Protein AF-A0A8J7PMW2-F1 (afdb_monomer_lite)

Structure (mmCIF, N/CA/C/O backbone):
data_AF-A0A8J7PMW2-F1
#
_entry.id   AF-A0A8J7PMW2-F1
#
loop_
_atom_site.group_PDB
_atom_site.id
_atom_site.type_symbol
_atom_site.label_atom_id
_atom_site.label_alt_id
_atom_site.label_comp_id
_atom_site.label_asym_id
_atom_site.label_entity_id
_atom_site.label_seq_id
_atom_site.pdbx_PDB_ins_code
_atom_site.Cartn_x
_atom_site.Cartn_y
_atom_site.Cartn_z
_atom_site.occupancy
_atom_site.B_iso_or_equiv
_atom_site.auth_seq_id
_atom_site.auth_comp_id
_atom_site.auth_asym_id
_atom_site.auth_atom_id
_atom_site.pdbx_PDB_model_num
ATOM 1 N N . MET A 1 1 ? 12.317 -7.500 -7.726 1.00 74.94 1 MET A N 1
ATOM 2 C CA . MET A 1 1 ? 11.774 -6.157 -8.037 1.00 74.94 1 MET A CA 1
ATOM 3 C C . MET A 1 1 ? 12.378 -5.078 -7.143 1.00 74.94 1 MET A C 1
ATOM 5 O O . MET A 1 1 ? 12.949 -4.129 -7.658 1.00 74.94 1 MET A O 1
ATOM 9 N N . LEU A 1 2 ? 12.345 -5.267 -5.821 1.00 87.69 2 LEU A N 1
ATOM 10 C CA . LEU A 1 2 ? 12.774 -4.272 -4.836 1.00 87.69 2 LEU A CA 1
ATOM 11 C C . LEU A 1 2 ? 14.230 -3.785 -4.995 1.00 87.69 2 LEU A C 1
ATOM 13 O O . LEU A 1 2 ? 14.498 -2.594 -4.900 1.00 87.69 2 LEU A O 1
ATOM 17 N N . ALA A 1 3 ? 15.157 -4.680 -5.346 1.00 93.94 3 ALA A N 1
ATOM 18 C CA . ALA A 1 3 ? 16.551 -4.309 -5.597 1.00 93.94 3 ALA A CA 1
ATOM 19 C C . ALA A 1 3 ? 16.730 -3.287 -6.742 1.00 93.94 3 ALA A C 1
ATOM 21 O O . ALA A 1 3 ? 17.655 -2.488 -6.691 1.00 93.94 3 ALA A O 1
ATOM 22 N N . ARG A 1 4 ? 15.852 -3.292 -7.759 1.00 94.06 4 ARG A N 1
ATOM 23 C CA . ARG A 1 4 ? 15.873 -2.322 -8.873 1.00 94.06 4 ARG A CA 1
ATOM 24 C C . ARG A 1 4 ? 15.373 -0.953 -8.411 1.00 94.06 4 ARG A C 1
ATOM 26 O O . ARG A 1 4 ? 16.038 0.048 -8.648 1.00 94.06 4 ARG A O 1
ATOM 33 N N . ALA A 1 5 ? 14.275 -0.935 -7.653 1.00 94.50 5 ALA A N 1
ATOM 34 C CA . ALA A 1 5 ? 13.730 0.285 -7.057 1.00 94.50 5 ALA A CA 1
ATOM 35 C C . ALA A 1 5 ? 14.751 0.984 -6.145 1.00 94.50 5 ALA A C 1
ATOM 37 O O . ALA A 1 5 ? 14.954 2.189 -6.247 1.0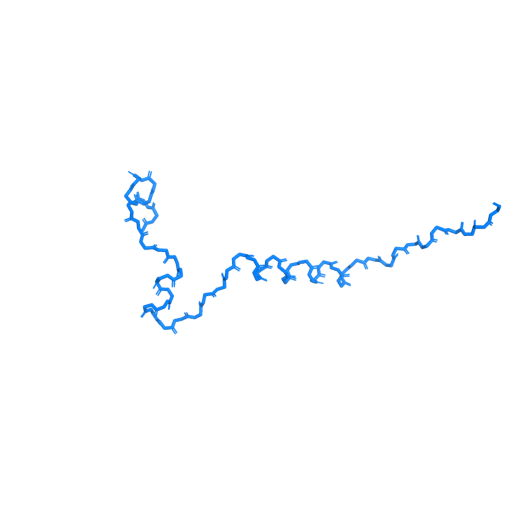0 94.50 5 ALA A O 1
ATOM 38 N N . PHE A 1 6 ? 15.461 0.221 -5.306 1.00 95.06 6 PHE A N 1
ATOM 39 C CA . PHE A 1 6 ? 16.501 0.776 -4.433 1.00 95.06 6 PHE A CA 1
ATOM 40 C C . PHE A 1 6 ? 17.732 1.307 -5.177 1.00 95.06 6 PHE A C 1
ATOM 42 O O . PHE A 1 6 ? 18.462 2.122 -4.624 1.00 95.06 6 PHE A O 1
ATOM 49 N N . ARG A 1 7 ? 17.954 0.896 -6.429 1.00 96.94 7 ARG A N 1
ATOM 50 C CA . ARG A 1 7 ? 18.981 1.475 -7.308 1.00 96.94 7 ARG A CA 1
ATOM 51 C C . ARG A 1 7 ? 18.490 2.697 -8.092 1.00 96.94 7 ARG A C 1
ATOM 53 O O . ARG A 1 7 ? 19.223 3.197 -8.937 1.00 96.94 7 ARG A O 1
ATOM 60 N N . GLY A 1 8 ? 17.268 3.169 -7.835 1.00 95.94 8 GLY A N 1
ATOM 61 C CA . GLY A 1 8 ? 16.660 4.295 -8.548 1.00 95.94 8 GLY A CA 1
ATOM 62 C C . GLY A 1 8 ? 16.089 3.928 -9.918 1.00 95.94 8 GLY A C 1
ATOM 63 O O . GLY A 1 8 ? 15.710 4.810 -10.683 1.00 95.94 8 GLY A O 1
ATOM 64 N N . GLU A 1 9 ? 16.010 2.637 -10.247 1.00 97.06 9 GLU A N 1
ATOM 65 C CA . GLU A 1 9 ? 15.354 2.199 -11.473 1.00 97.06 9 GLU A CA 1
ATOM 66 C C . GLU A 1 9 ? 13.831 2.314 -11.312 1.00 97.06 9 GLU A C 1
ATOM 68 O O . GLU A 1 9 ? 13.267 1.878 -10.303 1.00 97.06 9 GLU A O 1
ATOM 73 N N . LEU A 1 10 ? 13.148 2.841 -12.334 1.00 95.75 10 LEU A N 1
ATOM 74 C CA . LEU A 1 10 ? 11.688 2.843 -12.370 1.00 95.75 10 LEU A CA 1
ATOM 75 C C . LEU A 1 10 ? 11.170 1.400 -12.414 1.00 95.75 10 LEU A C 1
ATOM 77 O O . LEU A 1 10 ? 11.531 0.611 -13.292 1.00 95.75 10 LEU A O 1
ATOM 81 N N . VAL A 1 11 ? 10.297 1.064 -11.468 1.00 96.88 11 VAL A N 1
ATOM 82 C CA . VAL A 1 11 ? 9.628 -0.235 -11.384 1.00 96.88 11 VAL A CA 1
ATOM 83 C C . VAL A 1 11 ? 8.110 -0.044 -11.444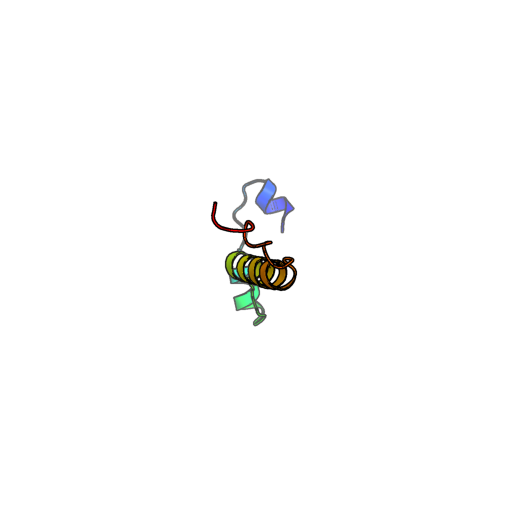 1.00 96.88 11 VAL A C 1
ATOM 85 O O . VAL A 1 11 ? 7.620 0.970 -10.945 1.00 96.88 11 VAL A O 1
ATOM 88 N N . PRO A 1 12 ? 7.354 -0.997 -12.024 1.00 95.38 12 PRO A N 1
ATOM 89 C CA . PRO A 1 12 ? 5.897 -0.977 -11.948 1.00 95.38 12 PRO A CA 1
ATOM 90 C C . PRO A 1 12 ? 5.405 -0.898 -10.502 1.00 95.38 12 PRO A C 1
ATOM 92 O O . PRO A 1 12 ? 5.995 -1.483 -9.592 1.00 95.38 12 PRO A O 1
ATOM 95 N N . THR A 1 13 ? 4.304 -0.196 -10.292 1.00 94.75 13 THR A N 1
ATOM 96 C CA . THR A 1 13 ? 3.646 -0.123 -8.986 1.00 94.75 13 THR A CA 1
ATOM 97 C C . THR A 1 13 ? 2.863 -1.406 -8.698 1.00 94.75 13 THR A C 1
ATOM 99 O O . THR A 1 13 ? 2.417 -2.097 -9.616 1.00 94.75 13 THR A O 1
ATOM 102 N N . GLU A 1 14 ? 2.609 -1.712 -7.423 1.00 93.81 14 GLU A N 1
ATOM 103 C CA . GLU A 1 14 ? 1.750 -2.855 -7.061 1.00 93.81 14 GLU A CA 1
ATOM 104 C C . GLU A 1 14 ? 0.332 -2.741 -7.635 1.00 93.81 14 GLU A C 1
ATOM 106 O O . GLU A 1 14 ? -0.279 -3.751 -7.973 1.00 93.81 14 GLU A O 1
ATOM 111 N N . ALA A 1 15 ? -0.181 -1.520 -7.815 1.00 95.44 15 ALA A N 1
ATOM 112 C CA . ALA A 1 15 ? -1.473 -1.298 -8.455 1.00 95.44 15 ALA A CA 1
ATOM 113 C C . ALA A 1 15 ? -1.467 -1.729 -9.934 1.00 95.44 15 ALA A C 1
ATOM 115 O O . ALA A 1 15 ? -2.437 -2.308 -10.420 1.00 95.44 15 ALA A O 1
ATOM 116 N N . GLU A 1 16 ? -0.379 -1.464 -10.660 1.00 96.25 16 GLU A N 1
ATOM 117 C CA . GLU A 1 16 ? -0.227 -1.886 -12.056 1.00 96.25 16 GLU A CA 1
ATOM 118 C C . GLU A 1 16 ? -0.027 -3.393 -12.175 1.00 96.25 16 GLU A C 1
ATOM 120 O O . GLU A 1 16 ? -0.624 -4.007 -13.059 1.00 96.25 16 GLU A O 1
ATOM 125 N N . LEU A 1 17 ? 0.767 -3.992 -11.283 1.00 95.94 17 LEU A N 1
ATOM 126 C CA . LEU A 1 17 ? 0.921 -5.446 -11.225 1.00 95.94 17 LEU A CA 1
ATOM 127 C C . LEU A 1 17 ? -0.419 -6.122 -10.955 1.00 95.94 17 LEU A C 1
ATOM 129 O O . LEU A 1 17 ? -0.808 -7.023 -11.687 1.00 95.94 17 LEU A O 1
ATOM 133 N N . ALA A 1 18 ? -1.173 -5.633 -9.973 1.00 97.00 18 ALA A N 1
ATOM 134 C CA . ALA A 1 18 ? -2.453 -6.223 -9.624 1.00 97.00 18 ALA A CA 1
ATOM 135 C C . ALA A 1 18 ? -3.465 -6.181 -10.781 1.00 97.00 18 ALA A C 1
ATOM 137 O O . ALA A 1 18 ? -4.140 -7.173 -11.048 1.00 97.00 18 ALA A O 1
ATOM 138 N N . ARG A 1 19 ? -3.515 -5.063 -11.524 1.00 96.69 19 ARG A N 1
ATOM 139 C CA . ARG A 1 19 ? -4.339 -4.931 -12.739 1.00 96.69 19 ARG A CA 1
ATOM 140 C C . ARG A 1 19 ? -3.936 -5.922 -13.830 1.00 96.69 19 ARG A C 1
ATOM 142 O O . ARG A 1 19 ? -4.813 -6.485 -14.474 1.00 96.69 19 ARG A O 1
ATOM 149 N N . ARG A 1 20 ? -2.630 -6.124 -14.040 1.00 97.00 20 ARG A N 1
ATOM 150 C CA . ARG A 1 20 ? -2.100 -7.082 -15.027 1.00 97.00 20 ARG A CA 1
ATOM 151 C C . ARG A 1 20 ? -2.403 -8.526 -14.637 1.00 97.00 20 ARG A C 1
ATOM 153 O O . ARG A 1 20 ? -2.786 -9.311 -15.493 1.00 97.00 20 ARG A O 1
ATOM 160 N N . ASP A 1 21 ? -2.277 -8.837 -13.353 1.00 96.69 21 ASP A N 1
ATOM 161 C CA . ASP A 1 21 ? -2.494 -10.175 -12.802 1.00 96.69 21 ASP A CA 1
ATOM 162 C C . ASP A 1 21 ? -3.987 -10.491 -12.581 1.00 96.69 21 ASP A C 1
ATOM 164 O O . ASP A 1 21 ? -4.327 -11.587 -12.142 1.00 96.69 21 ASP A O 1
ATOM 168 N N . GLY A 1 22 ? -4.889 -9.529 -12.819 1.00 97.06 22 GLY A N 1
ATOM 169 C CA . GLY A 1 22 ? -6.322 -9.682 -12.552 1.00 97.06 22 GLY A CA 1
ATOM 170 C C . GLY A 1 22 ? -6.654 -9.896 -11.071 1.00 97.06 22 GLY A C 1
ATOM 171 O O . GLY A 1 22 ? -7.708 -10.440 -10.746 1.00 97.06 22 GLY A O 1
ATOM 172 N N . ARG A 1 23 ? -5.760 -9.489 -10.161 1.00 97.38 23 ARG A N 1
ATOM 173 C CA . ARG A 1 23 ? -5.916 -9.666 -8.711 1.00 97.38 23 ARG A CA 1
ATOM 174 C C . ARG A 1 23 ? -6.344 -8.354 -8.040 1.00 97.38 23 ARG A C 1
ATOM 176 O O . ARG A 1 23 ? -6.015 -7.272 -8.533 1.00 97.38 23 ARG A O 1
ATOM 183 N N . PRO A 1 24 ? -7.055 -8.410 -6.901 1.00 96.19 24 PRO A N 1
ATOM 184 C CA . PRO A 1 24 ? -7.422 -7.203 -6.174 1.00 96.19 24 PRO A CA 1
ATOM 185 C C . PRO A 1 24 ? -6.186 -6.502 -5.593 1.00 96.19 24 PRO A C 1
ATOM 187 O O . PRO A 1 24 ? -5.205 -7.137 -5.200 1.00 96.19 24 PRO A O 1
ATOM 190 N N . TYR A 1 25 ? -6.265 -5.177 -5.504 1.00 96.31 25 TYR A N 1
ATOM 191 C CA . TYR A 1 25 ? -5.281 -4.321 -4.849 1.00 96.31 25 TYR A CA 1
ATOM 192 C C . TYR A 1 25 ? -5.984 -3.448 -3.812 1.00 96.31 25 TYR A C 1
ATOM 194 O O . TYR A 1 25 ? -6.926 -2.727 -4.144 1.00 96.31 25 TYR A O 1
ATOM 202 N N . GLU A 1 26 ? -5.520 -3.508 -2.565 1.00 96.88 26 GLU A N 1
ATOM 203 C CA . GLU A 1 26 ? -5.981 -2.629 -1.491 1.00 96.88 26 GLU A CA 1
ATOM 204 C C . GLU A 1 26 ? -5.011 -1.441 -1.359 1.00 96.88 26 GLU A C 1
ATOM 206 O O . GLU A 1 26 ? -3.826 -1.646 -1.078 1.00 96.88 26 GLU A O 1
ATOM 211 N N . PRO A 1 27 ? -5.469 -0.190 -1.547 1.00 96.62 27 PRO A N 1
ATOM 212 C CA . PRO A 1 27 ? -4.644 0.978 -1.276 1.00 96.62 27 PRO A CA 1
ATOM 213 C C . PRO A 1 27 ? -4.467 1.185 0.233 1.00 96.62 27 PRO A C 1
ATOM 215 O O . PRO A 1 27 ? -5.332 0.838 1.039 1.00 96.62 27 PRO A O 1
ATOM 218 N N . ALA A 1 28 ? -3.377 1.850 0.619 1.00 96.06 28 ALA A N 1
ATOM 219 C CA . ALA A 1 28 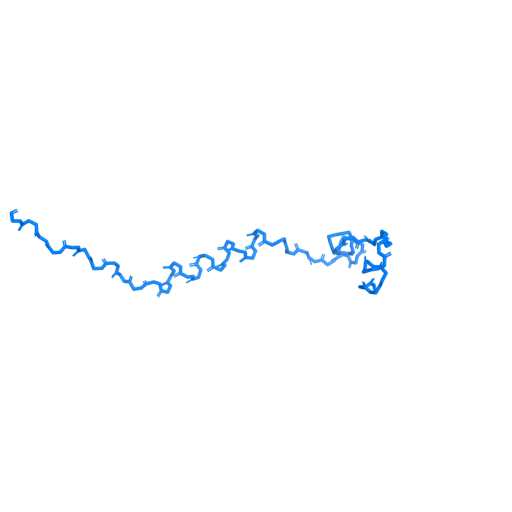? -3.075 2.121 2.026 1.00 96.06 28 ALA A CA 1
ATOM 220 C C . ALA A 1 28 ? -4.206 2.869 2.757 1.00 96.06 28 ALA A C 1
ATOM 222 O O . ALA A 1 28 ? -4.457 2.601 3.929 1.00 96.06 28 ALA A O 1
ATOM 223 N N . SER A 1 29 ? -4.917 3.775 2.075 1.00 97.31 29 SER A N 1
ATOM 224 C CA . SER A 1 29 ? -6.065 4.493 2.645 1.00 97.31 29 SER A CA 1
ATOM 225 C C . SER A 1 29 ? -7.173 3.546 3.111 1.00 97.31 29 SER A C 1
ATOM 227 O O . SER A 1 29 ? -7.615 3.655 4.251 1.00 97.31 29 SER A O 1
ATOM 229 N N . ALA A 1 30 ? -7.552 2.569 2.283 1.00 97.31 30 ALA A N 1
ATOM 230 C CA . ALA A 1 30 ? -8.583 1.589 2.620 1.00 97.31 30 ALA A CA 1
ATOM 231 C C . ALA A 1 30 ? -8.189 0.738 3.841 1.00 97.31 30 ALA A C 1
ATOM 233 O O . ALA A 1 30 ? -8.998 0.535 4.750 1.00 97.31 30 ALA A O 1
ATOM 234 N N . LEU A 1 31 ? -6.924 0.308 3.915 1.00 97.00 31 LEU A N 1
ATOM 235 C CA . LEU A 1 31 ? -6.401 -0.414 5.077 1.00 97.00 31 LEU A CA 1
ATOM 236 C C . LEU A 1 31 ? -6.433 0.450 6.348 1.00 97.00 31 LEU A C 1
ATOM 238 O O . LEU A 1 31 ? -6.844 -0.014 7.414 1.00 97.00 31 LEU A O 1
ATOM 242 N N . LEU A 1 32 ? -6.017 1.714 6.250 1.00 98.06 32 LEU A N 1
ATOM 243 C CA . LEU A 1 32 ? -6.029 2.642 7.382 1.00 98.06 32 LEU A CA 1
ATOM 244 C C . LEU A 1 32 ? -7.446 2.899 7.896 1.00 98.06 32 LEU A C 1
ATOM 246 O O . LEU A 1 32 ? -7.647 2.957 9.111 1.00 98.06 32 LEU A O 1
ATOM 250 N N . ASP A 1 33 ? -8.427 3.011 7.006 1.00 98.06 33 ASP A N 1
ATOM 251 C CA . ASP A 1 33 ? -9.825 3.203 7.389 1.00 98.06 33 ASP A CA 1
ATOM 252 C C . ASP A 1 33 ? -10.379 1.982 8.128 1.00 98.06 33 ASP A C 1
ATOM 254 O O . ASP A 1 33 ? -11.010 2.135 9.178 1.00 98.06 33 ASP A O 1
ATOM 258 N N . ARG A 1 34 ? -10.040 0.766 7.681 1.00 97.44 34 ARG A N 1
ATOM 259 C CA . ARG A 1 34 ? -10.356 -0.470 8.417 1.00 97.44 34 ARG A CA 1
ATOM 260 C C . ARG A 1 34 ? -9.722 -0.482 9.805 1.00 97.44 34 ARG A C 1
ATOM 262 O O . ARG A 1 34 ? -10.410 -0.742 10.789 1.00 97.44 34 ARG A O 1
ATOM 269 N N . ILE A 1 35 ? -8.434 -0.152 9.912 1.00 97.44 35 ILE A N 1
ATOM 270 C CA . ILE A 1 35 ? -7.727 -0.102 11.202 1.00 97.44 35 ILE A CA 1
ATOM 271 C C . ILE A 1 35 ? -8.383 0.914 12.147 1.00 97.44 35 ILE A C 1
ATOM 273 O O . ILE A 1 35 ? -8.559 0.633 13.334 1.00 97.44 35 ILE A O 1
ATOM 277 N N . ARG A 1 36 ? -8.754 2.097 11.646 1.00 97.06 36 ARG A N 1
ATOM 278 C CA . ARG A 1 36 ? -9.446 3.127 12.437 1.00 97.06 36 ARG A CA 1
ATOM 279 C C . ARG A 1 36 ? -10.818 2.649 12.907 1.00 97.06 36 ARG A C 1
ATOM 281 O O . ARG A 1 36 ? -11.141 2.848 14.076 1.00 97.06 36 ARG A O 1
ATOM 288 N N . ALA A 1 37 ? -11.589 2.000 12.035 1.00 96.69 37 ALA A N 1
ATOM 289 C CA . ALA A 1 37 ? -12.898 1.450 12.376 1.00 96.69 37 ALA A CA 1
ATOM 290 C C . ALA A 1 37 ? -12.797 0.373 13.467 1.00 96.69 37 ALA A C 1
ATOM 292 O O . ALA A 1 37 ? -13.528 0.430 14.455 1.00 96.69 37 ALA A O 1
ATOM 293 N N . GLU A 1 38 ? -11.850 -0.561 13.347 1.00 96.94 38 GLU A N 1
ATOM 294 C CA . GLU A 1 38 ? -11.628 -1.598 14.362 1.00 96.94 38 GLU A CA 1
ATOM 295 C C . GLU A 1 38 ? -11.175 -1.003 15.703 1.00 96.94 38 GLU A C 1
ATOM 297 O O . GLU A 1 38 ? -11.691 -1.371 16.759 1.00 96.94 38 GLU A O 1
ATOM 302 N N . ARG A 1 39 ? -10.288 0.000 15.684 1.00 95.62 39 ARG A N 1
ATOM 303 C CA . ARG A 1 39 ? -9.883 0.722 16.903 1.00 95.62 39 ARG A CA 1
ATOM 304 C C . ARG A 1 39 ? -11.042 1.467 17.564 1.00 95.62 39 ARG A C 1
ATOM 306 O O . ARG A 1 39 ? -11.103 1.508 18.788 1.00 95.62 39 ARG A O 1
ATOM 313 N N . ALA A 1 40 ? -11.952 2.048 16.782 1.00 94.25 40 ALA A N 1
ATOM 314 C CA . ALA A 1 40 ? -13.130 2.730 17.313 1.00 94.25 40 ALA A CA 1
ATOM 315 C C . ALA A 1 40 ? -14.096 1.753 18.002 1.00 94.25 40 ALA A C 1
ATOM 317 O O . ALA A 1 40 ? 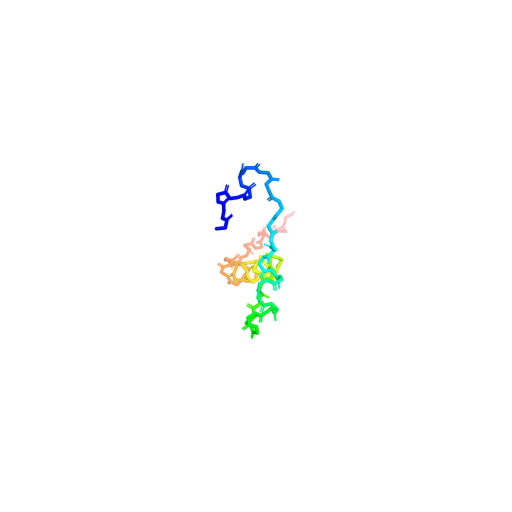-14.640 2.087 19.051 1.00 94.25 40 ALA A O 1
ATOM 318 N N . LYS A 1 41 ? -14.262 0.538 17.459 1.00 93.81 41 LYS A N 1
ATOM 319 C CA . LYS A 1 41 ? -15.067 -0.531 18.079 1.00 93.81 41 LYS A CA 1
ATOM 320 C C . LYS A 1 41 ? -14.452 -1.046 19.383 1.00 93.81 41 LYS A C 1
ATOM 322 O O . LYS A 1 41 ? -15.181 -1.353 20.317 1.00 93.81 41 LYS A O 1
ATOM 327 N N . ALA A 1 42 ? -13.123 -1.133 19.443 1.00 90.69 42 ALA A N 1
ATOM 328 C CA . ALA A 1 42 ? -12.394 -1.612 20.617 1.00 90.69 42 ALA A CA 1
ATOM 329 C C . ALA A 1 42 ? -12.213 -0.547 21.718 1.00 90.69 42 ALA A C 1
ATOM 331 O O . ALA A 1 42 ? -11.729 -0.864 22.806 1.00 90.69 42 ALA A O 1
ATOM 332 N N . ALA A 1 43 ? -12.555 0.718 21.454 1.00 82.69 43 ALA A N 1
ATOM 333 C CA . ALA A 1 43 ? -12.360 1.789 22.421 1.00 82.69 43 ALA A CA 1
ATOM 334 C C . ALA A 1 43 ? -13.327 1.634 23.613 1.00 82.69 43 ALA A C 1
ATOM 336 O O . ALA A 1 43 ? -14.539 1.524 23.406 1.00 82.69 43 ALA A O 1
ATOM 337 N N . PRO A 1 44 ? -12.835 1.674 24.869 1.00 79.56 44 PRO A N 1
ATOM 338 C CA . PRO A 1 44 ? -13.715 1.676 26.028 1.00 79.56 44 PRO A CA 1
ATOM 339 C C . PRO A 1 44 ? -14.606 2.926 26.001 1.00 79.56 44 PRO A C 1
ATOM 341 O O . PRO A 1 44 ? -14.183 3.976 25.496 1.00 79.56 44 PRO A O 1
ATOM 344 N N . PRO A 1 45 ? -15.830 2.857 26.559 1.00 74.69 45 PRO A N 1
ATOM 345 C CA . PRO A 1 45 ? -16.713 4.010 26.608 1.00 74.69 45 PRO A CA 1
ATOM 346 C C . PRO A 1 45 ? -15.979 5.156 27.303 1.00 74.69 45 PRO A C 1
ATOM 348 O O . PRO A 1 45 ? -15.543 5.023 28.450 1.00 74.69 45 PRO A O 1
ATOM 351 N N . LYS A 1 46 ? -15.819 6.287 26.600 1.00 72.62 46 LYS A N 1
ATOM 352 C CA . LYS A 1 46 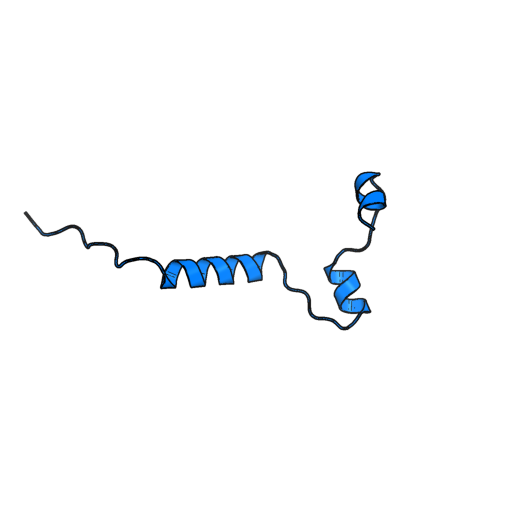? -15.267 7.507 27.195 1.00 72.62 46 LYS A CA 1
ATOM 353 C C . LYS A 1 46 ? -16.104 7.804 28.436 1.00 72.62 46 LYS A C 1
ATOM 355 O O . LYS A 1 46 ? -17.288 8.119 28.308 1.00 72.62 46 LYS A O 1
ATOM 360 N N . ARG A 1 47 ? -15.510 7.664 29.631 1.00 70.56 47 ARG A N 1
ATOM 361 C CA . ARG A 1 47 ? -16.137 8.066 30.896 1.00 70.56 47 ARG A CA 1
ATOM 362 C C . ARG A 1 47 ? -16.547 9.520 30.713 1.00 70.56 47 ARG A C 1
ATOM 364 O O . ARG A 1 47 ? -15.688 10.397 30.681 1.00 70.56 47 ARG A O 1
ATOM 371 N N . ARG A 1 48 ? -17.847 9.763 30.520 1.00 66.12 48 ARG A N 1
ATOM 372 C CA . ARG A 1 48 ? -18.408 11.112 30.536 1.00 66.12 48 ARG A CA 1
ATOM 373 C C . ARG A 1 48 ? -17.946 11.722 31.849 1.00 66.12 48 ARG A C 1
ATOM 375 O O . ARG A 1 48 ? -18.242 11.162 32.906 1.00 66.12 48 ARG A O 1
ATOM 382 N N . ALA A 1 49 ? -17.147 12.784 31.756 1.00 65.12 49 ALA A N 1
ATOM 383 C CA . ALA A 1 49 ? -16.700 13.534 32.912 1.00 65.12 49 ALA A CA 1
ATOM 384 C C . ALA A 1 49 ? -17.935 13.809 33.772 1.00 65.12 49 ALA A C 1
ATOM 386 O O . ALA A 1 49 ? -18.949 14.342 33.320 1.00 65.12 49 ALA A O 1
ATOM 387 N N . ARG A 1 50 ? -17.879 13.257 34.976 1.00 62.84 50 ARG A N 1
ATOM 388 C CA . ARG A 1 50 ? -18.929 13.273 35.976 1.00 62.84 50 ARG A CA 1
ATOM 389 C C . ARG A 1 50 ? -19.280 14.733 36.263 1.00 62.84 50 ARG A C 1
ATOM 391 O O . ARG A 1 50 ? -18.415 15.425 36.767 1.00 62.84 50 ARG A O 1
ATOM 398 N N . ARG A 1 51 ? -20.532 15.105 35.947 1.00 56.44 51 ARG A N 1
ATOM 399 C CA . ARG A 1 51 ? -21.406 16.095 36.618 1.00 56.44 51 ARG A CA 1
ATOM 400 C C . ARG A 1 51 ? -20.779 17.477 36.875 1.00 56.44 51 ARG A C 1
ATOM 402 O O . ARG A 1 51 ? -19.798 17.602 37.583 1.00 56.44 51 ARG A O 1
ATOM 409 N N . GLN A 1 52 ? -21.335 18.536 36.287 1.00 54.91 52 GLN A N 1
ATOM 410 C CA . GLN A 1 52 ? -22.244 19.421 37.038 1.00 54.91 52 GLN A CA 1
ATOM 411 C C . GLN A 1 52 ? -21.779 19.632 38.490 1.00 54.91 52 GLN A C 1
ATOM 413 O O . GLN A 1 52 ? -22.047 18.786 39.345 1.00 54.91 52 GLN A O 1
ATOM 418 N N . ALA A 1 53 ? -21.109 20.756 38.727 1.00 45.66 53 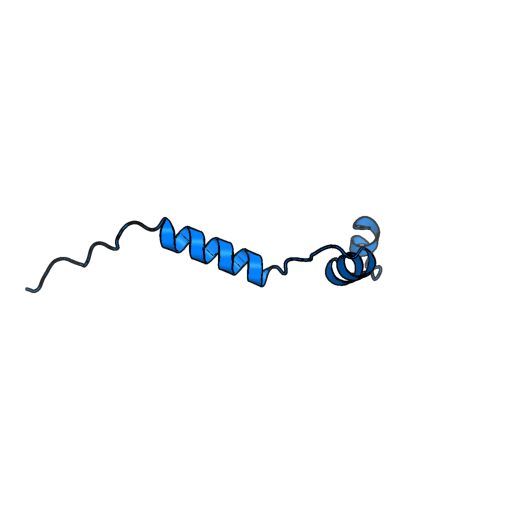ALA A N 1
ATOM 419 C CA . ALA A 1 53 ? -21.078 21.480 39.990 1.00 45.66 53 ALA A CA 1
ATOM 420 C C . ALA A 1 53 ? -21.026 22.969 39.640 1.00 45.66 53 ALA A C 1
ATOM 422 O O . ALA A 1 53 ? -20.226 23.304 38.734 1.00 45.66 53 ALA A O 1
#

Secondary structure (DSSP, 8-state):
-HHHHHTT-----HHHHHHHTT-----HHHHHHHHHHHHHHHSPP--PPP---

Sequence (53 aa):
MLARAFRGELVPTEAELARRDGRPYEPASALLDRIRAERAKAAPPKRRARRQA

Foldseek 3Di:
DVVCVVVVHDDDDPVVVCVVVVHDDDDPVNVVVVVVVVVVVVDDPDPPPDDDD

Radius of gyration: 21.1 Å; chains: 1; bounding box: 41×32×55 Å

pLDDT: mean 89.38, std 13.11, range [45.66, 98.06]